Protein AF-A0A970GDW9-F1 (afdb_monomer_lite)

Structure (mmCIF, N/CA/C/O backbone):
data_AF-A0A970GDW9-F1
#
_entry.id   AF-A0A970GDW9-F1
#
loop_
_atom_site.group_PDB
_atom_site.id
_atom_site.type_symbol
_atom_site.label_atom_id
_atom_site.label_alt_id
_atom_site.label_comp_id
_atom_site.label_asym_id
_atom_site.label_entity_id
_atom_site.label_seq_id
_atom_site.pdbx_PDB_ins_code
_atom_site.Cartn_x
_atom_site.Cartn_y
_atom_site.Cartn_z
_atom_site.occupancy
_atom_site.B_iso_or_equiv
_atom_site.auth_seq_id
_atom_site.auth_comp_id
_atom_site.auth_asym_id
_atom_site.auth_atom_id
_atom_site.pdbx_PDB_model_num
ATOM 1 N N . MET A 1 1 ? 48.213 3.747 -13.957 1.00 56.59 1 MET A N 1
ATOM 2 C CA . MET A 1 1 ? 47.236 2.654 -14.185 1.00 56.59 1 MET A CA 1
ATOM 3 C C . MET A 1 1 ? 45.906 2.884 -13.470 1.00 56.59 1 MET A C 1
ATOM 5 O O . MET A 1 1 ? 44.899 2.946 -14.155 1.00 56.59 1 MET A O 1
ATOM 9 N N . LYS A 1 2 ? 45.872 3.116 -12.145 1.00 57.50 2 LYS A N 1
ATOM 10 C CA . LYS A 1 2 ? 44.616 3.351 -11.390 1.00 57.50 2 LYS A CA 1
ATOM 11 C C . LYS A 1 2 ? 43.711 4.456 -11.973 1.00 57.50 2 LYS A C 1
ATOM 13 O O . LYS A 1 2 ? 42.513 4.255 -12.090 1.00 57.50 2 LYS A O 1
ATOM 18 N N . LYS A 1 3 ? 44.286 5.583 -12.417 1.00 66.19 3 LYS A N 1
ATOM 19 C CA . LYS A 1 3 ? 43.529 6.697 -13.027 1.00 66.19 3 LYS A CA 1
ATOM 20 C C . LYS A 1 3 ? 42.825 6.316 -14.339 1.00 66.19 3 LYS A C 1
ATOM 22 O O . LYS A 1 3 ? 41.708 6.755 -14.555 1.00 66.19 3 LYS A O 1
ATOM 27 N N . VAL A 1 4 ? 43.449 5.463 -15.158 1.00 73.56 4 VAL A N 1
ATOM 28 C CA . VAL A 1 4 ? 42.890 5.001 -16.443 1.00 73.56 4 VAL A CA 1
ATOM 29 C C . VAL A 1 4 ? 41.697 4.073 -16.213 1.00 73.56 4 VAL A C 1
ATOM 31 O O . VAL A 1 4 ? 40.685 4.198 -16.892 1.00 73.56 4 VAL A O 1
ATOM 34 N N . ILE A 1 5 ? 41.797 3.201 -15.204 1.00 77.94 5 ILE A N 1
ATOM 35 C CA . ILE A 1 5 ? 40.724 2.281 -14.798 1.00 77.94 5 ILE A CA 1
ATOM 36 C C . ILE A 1 5 ? 39.512 3.060 -14.267 1.00 77.94 5 ILE A C 1
ATOM 38 O O . ILE A 1 5 ? 38.374 2.740 -14.594 1.00 77.94 5 ILE A O 1
ATOM 42 N N . ILE A 1 6 ? 39.749 4.115 -13.481 1.00 78.81 6 ILE A N 1
ATOM 43 C CA . ILE A 1 6 ? 38.673 4.971 -12.963 1.00 78.81 6 ILE A CA 1
ATOM 44 C C . ILE A 1 6 ? 37.977 5.714 -14.109 1.00 78.81 6 ILE A C 1
ATOM 46 O O . ILE A 1 6 ? 36.752 5.751 -14.150 1.00 78.81 6 ILE A O 1
ATOM 50 N N . THR A 1 7 ? 38.728 6.261 -15.072 1.00 77.12 7 THR A N 1
ATOM 51 C CA . THR A 1 7 ? 38.132 6.972 -16.214 1.00 77.12 7 THR A CA 1
ATOM 52 C C . THR A 1 7 ? 37.320 6.054 -17.122 1.00 77.12 7 THR A C 1
ATOM 54 O O . THR A 1 7 ? 36.238 6.442 -17.552 1.00 77.12 7 THR A O 1
ATOM 57 N N . THR A 1 8 ? 37.777 4.825 -17.386 1.00 75.00 8 THR A N 1
ATOM 58 C CA . THR A 1 8 ? 37.003 3.874 -18.197 1.00 75.00 8 THR A CA 1
ATOM 59 C C . THR A 1 8 ? 35.754 3.388 -17.472 1.00 75.00 8 THR A C 1
ATOM 61 O O . THR A 1 8 ? 34.698 3.316 -18.095 1.00 75.00 8 THR A O 1
ATOM 64 N N . ALA A 1 9 ? 35.827 3.134 -16.162 1.00 74.50 9 ALA A N 1
ATOM 65 C CA . ALA A 1 9 ? 34.650 2.788 -15.365 1.00 74.50 9 ALA A CA 1
ATOM 66 C C . ALA A 1 9 ? 33.588 3.900 -15.402 1.00 74.50 9 ALA A C 1
ATOM 68 O O . ALA A 1 9 ? 32.404 3.613 -15.546 1.00 74.50 9 ALA A O 1
ATOM 69 N N . LEU A 1 10 ? 34.012 5.165 -15.349 1.00 77.56 10 LEU A N 1
ATOM 70 C CA . LEU A 1 10 ? 33.112 6.319 -15.381 1.00 77.56 10 LEU A CA 1
ATOM 71 C C . LEU A 1 10 ? 32.437 6.496 -16.752 1.00 77.56 10 LEU A C 1
ATOM 73 O O . LEU A 1 10 ? 31.255 6.823 -16.813 1.00 77.56 10 LEU A O 1
ATOM 77 N N . ILE A 1 11 ? 33.153 6.209 -17.846 1.00 77.44 11 ILE A N 1
ATOM 78 C CA . ILE A 1 11 ? 32.601 6.226 -19.212 1.00 77.44 11 ILE A CA 1
ATOM 79 C C . ILE A 1 11 ? 31.574 5.105 -19.404 1.00 77.44 11 ILE A C 1
ATOM 81 O O . ILE A 1 11 ? 30.498 5.348 -19.945 1.00 77.44 11 ILE A O 1
ATOM 85 N N . ILE A 1 12 ? 31.880 3.889 -18.943 1.00 73.75 12 ILE A N 1
ATOM 86 C CA . ILE A 1 12 ? 30.959 2.746 -19.037 1.00 73.75 12 ILE A CA 1
ATOM 87 C C . ILE A 1 12 ? 29.698 3.026 -18.214 1.00 73.75 12 ILE A C 1
ATOM 89 O O . ILE A 1 12 ? 28.586 2.847 -18.706 1.00 73.75 12 ILE A O 1
ATOM 93 N N . LEU A 1 13 ? 29.865 3.543 -16.996 1.00 71.38 13 LEU A N 1
ATOM 94 C CA . LEU A 1 13 ? 28.758 3.911 -16.123 1.00 71.38 13 LEU A CA 1
ATOM 95 C C . LEU A 1 13 ? 27.873 4.998 -16.769 1.00 71.38 13 LEU A C 1
ATOM 97 O O . LEU A 1 13 ? 26.656 4.836 -16.855 1.00 71.38 13 LEU A O 1
ATOM 101 N N . ALA A 1 14 ? 28.466 6.060 -17.321 1.00 66.62 14 ALA A N 1
ATOM 102 C CA . ALA A 1 14 ? 27.724 7.111 -18.023 1.00 66.62 14 ALA A CA 1
ATOM 103 C C . ALA A 1 14 ? 26.989 6.592 -19.277 1.00 66.62 14 ALA A C 1
ATOM 105 O O . ALA A 1 14 ? 25.854 6.993 -19.542 1.00 66.62 14 ALA A O 1
ATOM 106 N N . ALA A 1 15 ? 27.594 5.662 -20.023 1.00 61.53 15 ALA A N 1
ATOM 107 C CA . ALA A 1 15 ? 26.972 5.049 -21.196 1.00 61.53 15 ALA A CA 1
ATOM 108 C C . ALA A 1 15 ? 25.738 4.204 -20.833 1.00 61.53 15 ALA A C 1
ATOM 110 O O . ALA A 1 15 ? 24.759 4.206 -21.581 1.00 61.53 15 ALA A O 1
ATOM 111 N N . THR A 1 16 ? 25.747 3.532 -19.676 1.00 61.09 16 THR A N 1
ATOM 112 C CA . THR A 1 16 ? 24.585 2.758 -19.202 1.00 61.09 16 THR A CA 1
ATOM 113 C C . THR A 1 16 ? 23.408 3.641 -18.785 1.00 61.09 16 THR A C 1
ATOM 115 O O . THR A 1 16 ? 22.262 3.302 -19.074 1.00 61.09 16 THR A O 1
ATOM 118 N N . PHE A 1 17 ? 23.666 4.813 -18.196 1.00 58.56 17 PHE A N 1
ATOM 119 C CA . PHE A 1 17 ? 22.603 5.746 -17.807 1.00 58.56 17 PHE A CA 1
ATOM 120 C C . PHE A 1 17 ? 21.982 6.493 -18.999 1.00 58.56 17 PHE A C 1
ATOM 122 O O . PHE A 1 17 ? 20.792 6.800 -18.969 1.00 58.56 17 PHE A O 1
ATOM 129 N N . SER A 1 18 ? 22.739 6.724 -20.078 1.00 56.16 18 SER A N 1
ATOM 130 C CA . SER A 1 18 ? 22.232 7.388 -21.292 1.00 56.16 18 SER A CA 1
ATOM 131 C C . SER A 1 18 ? 21.179 6.554 -22.044 1.00 56.16 18 SER A C 1
ATOM 133 O O . SER A 1 18 ? 20.242 7.104 -22.616 1.00 56.16 18 SER A O 1
ATOM 135 N N . GLN A 1 19 ? 21.268 5.217 -21.993 1.00 54.16 19 GLN A N 1
ATOM 136 C CA . GLN A 1 19 ? 20.263 4.332 -22.607 1.00 54.16 19 GLN A CA 1
ATOM 137 C C . GLN A 1 19 ? 19.008 4.138 -21.737 1.00 54.16 19 GLN A C 1
ATOM 139 O O . GLN A 1 19 ? 17.949 3.786 -22.255 1.00 54.16 19 GLN A O 1
ATOM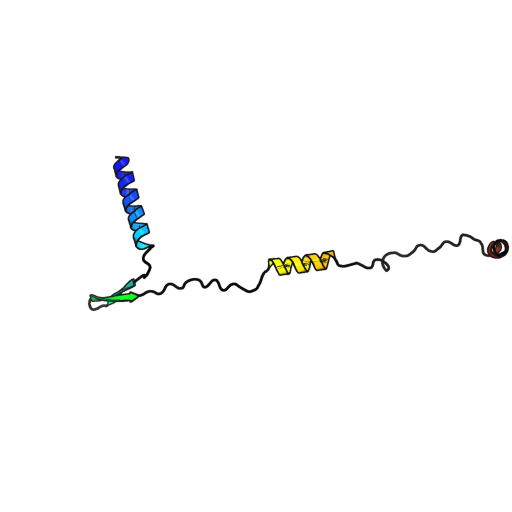 144 N N . ALA A 1 20 ? 19.101 4.387 -20.426 1.00 53.97 20 ALA A N 1
ATOM 145 C CA . ALA A 1 20 ? 17.982 4.231 -19.498 1.00 53.97 20 ALA A CA 1
ATOM 146 C C . ALA A 1 20 ? 17.012 5.430 -19.499 1.00 53.97 20 ALA A C 1
ATOM 148 O O . ALA A 1 20 ? 15.849 5.254 -19.148 1.00 53.97 20 ALA A O 1
ATOM 149 N N . ALA A 1 21 ? 17.466 6.619 -19.915 1.00 53.88 21 ALA A N 1
ATOM 150 C CA . ALA A 1 21 ? 16.732 7.885 -19.797 1.00 53.88 21 ALA A CA 1
ATOM 151 C C . ALA A 1 21 ? 16.150 8.419 -21.125 1.00 53.88 21 ALA A C 1
ATOM 153 O O . ALA A 1 21 ? 15.957 9.625 -21.278 1.00 53.88 21 ALA A O 1
ATOM 154 N N . ALA A 1 22 ? 15.886 7.556 -22.111 1.00 57.53 22 ALA A N 1
ATOM 155 C CA . ALA A 1 22 ? 15.228 7.977 -23.347 1.00 57.53 22 ALA A CA 1
ATOM 156 C C . ALA A 1 22 ? 13.694 8.005 -23.152 1.00 57.53 22 ALA A C 1
ATOM 158 O O . ALA A 1 22 ? 13.102 6.943 -22.967 1.00 57.53 22 ALA A O 1
ATOM 159 N N . PRO A 1 23 ? 13.022 9.171 -23.250 1.00 57.09 23 PRO A N 1
ATOM 160 C CA . PRO A 1 23 ? 11.585 9.313 -22.964 1.00 57.09 23 PRO A CA 1
ATOM 161 C C . PRO A 1 23 ? 10.662 8.609 -23.976 1.00 57.09 23 PRO A C 1
ATOM 163 O O . PRO A 1 23 ? 9.450 8.570 -23.789 1.00 57.09 23 PRO A O 1
ATOM 166 N N . LYS A 1 24 ? 11.212 8.082 -25.075 1.00 59.59 24 LYS A N 1
ATOM 167 C CA . LYS A 1 24 ? 10.504 7.275 -26.074 1.00 59.59 24 LYS A CA 1
ATOM 168 C C . LYS A 1 24 ? 11.406 6.114 -26.467 1.00 59.59 24 LYS A C 1
ATOM 170 O O . LYS A 1 24 ? 12.327 6.291 -27.266 1.00 59.59 24 LYS A O 1
ATOM 175 N N . ARG A 1 25 ? 11.173 4.934 -25.894 1.00 65.94 25 ARG A N 1
ATOM 176 C CA . ARG A 1 25 ? 11.864 3.714 -26.322 1.00 65.94 25 ARG A CA 1
ATOM 177 C C . ARG A 1 25 ? 11.358 3.345 -27.718 1.00 65.94 25 ARG A C 1
ATOM 179 O O . ARG A 1 25 ? 10.157 3.280 -27.951 1.00 65.94 25 ARG A O 1
ATOM 186 N N . LEU A 1 26 ? 12.266 3.159 -28.670 1.00 72.12 26 LEU A N 1
ATOM 187 C CA . LEU A 1 26 ? 11.944 2.674 -30.013 1.00 72.12 26 LEU A CA 1
ATOM 188 C C . LEU A 1 26 ? 12.349 1.203 -30.085 1.00 72.12 26 LEU A C 1
ATOM 190 O O . LEU A 1 26 ? 13.521 0.879 -29.896 1.00 72.12 26 LEU A O 1
ATOM 194 N N . LEU A 1 27 ? 11.403 0.311 -30.365 1.00 72.75 27 LEU A N 1
ATOM 195 C CA . LEU A 1 27 ? 11.719 -1.080 -30.676 1.00 72.75 27 LEU A CA 1
ATOM 196 C C . LEU A 1 27 ? 12.134 -1.156 -32.141 1.00 72.75 27 LEU A C 1
ATOM 198 O O . LEU A 1 27 ? 11.424 -0.665 -33.020 1.00 72.75 27 LEU A O 1
ATOM 202 N N . THR A 1 28 ? 13.293 -1.755 -32.401 1.00 77.19 28 THR A N 1
ATOM 203 C CA . THR A 1 28 ? 13.826 -1.907 -33.757 1.00 77.19 28 THR A CA 1
ATOM 204 C C . THR A 1 28 ? 13.816 -3.379 -34.152 1.00 77.19 28 THR A C 1
ATOM 206 O O . THR A 1 28 ? 14.361 -4.224 -33.447 1.00 77.19 28 THR A O 1
ATOM 209 N N . PHE A 1 29 ? 13.177 -3.688 -35.277 1.00 78.44 29 PHE A N 1
ATOM 210 C CA . PHE A 1 29 ? 13.068 -5.034 -35.832 1.00 78.44 29 PHE A CA 1
ATOM 211 C C . PHE A 1 29 ? 13.740 -5.073 -37.196 1.00 78.44 29 PHE A C 1
ATOM 213 O O . PHE A 1 29 ? 13.619 -4.135 -37.986 1.00 78.44 29 PHE A O 1
ATOM 220 N N . LYS A 1 30 ? 14.441 -6.170 -37.479 1.00 83.81 30 LYS A N 1
ATOM 221 C CA . LYS A 1 30 ? 14.981 -6.448 -38.809 1.00 83.81 30 LYS A CA 1
ATOM 222 C C . LYS A 1 30 ? 14.136 -7.529 -39.459 1.00 83.81 30 LYS A C 1
ATOM 224 O O . LYS A 1 30 ? 14.033 -8.631 -38.932 1.00 83.81 30 LYS A O 1
ATOM 229 N N . ASP A 1 31 ? 13.525 -7.184 -40.581 1.00 78.81 31 ASP A N 1
ATOM 230 C CA . ASP A 1 31 ? 12.781 -8.124 -41.415 1.00 78.81 31 ASP A CA 1
ATOM 231 C C . ASP A 1 31 ? 13.754 -9.066 -42.157 1.00 78.81 31 ASP A C 1
ATOM 233 O O . ASP A 1 31 ? 14.923 -8.725 -42.360 1.00 78.81 31 ASP A O 1
ATOM 237 N N . ALA A 1 32 ? 13.278 -10.225 -42.617 1.00 81.38 32 ALA A N 1
ATOM 238 C CA . ALA A 1 32 ? 14.058 -11.196 -43.394 1.00 81.38 32 ALA A CA 1
ATOM 239 C C . ALA A 1 32 ? 14.612 -10.604 -44.707 1.00 81.38 32 ALA A C 1
ATOM 241 O O . ALA A 1 32 ? 15.608 -11.081 -45.244 1.00 81.38 32 ALA A O 1
ATOM 242 N N . LEU A 1 33 ? 13.996 -9.521 -45.190 1.00 82.12 33 LEU A N 1
ATOM 243 C CA . LEU A 1 33 ? 14.432 -8.727 -46.342 1.00 82.12 33 LEU A CA 1
ATOM 244 C C . LEU A 1 33 ? 15.461 -7.632 -45.988 1.00 82.12 33 LEU A C 1
ATOM 246 O O . LEU A 1 33 ? 15.753 -6.770 -46.812 1.00 82.12 33 LEU A O 1
ATOM 250 N N . GLY A 1 34 ? 15.981 -7.610 -44.756 1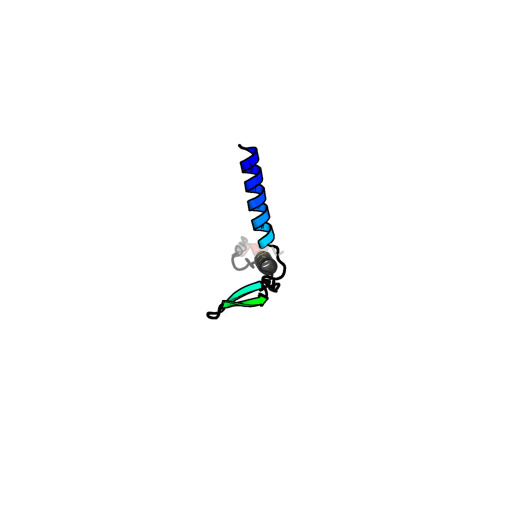.00 81.12 34 GLY A N 1
ATOM 251 C CA . GLY A 1 34 ? 17.012 -6.666 -44.304 1.00 81.12 34 GLY A CA 1
ATOM 252 C C . GLY A 1 34 ? 16.507 -5.256 -43.980 1.00 81.12 34 GLY A C 1
ATOM 253 O O . GLY A 1 34 ? 17.303 -4.370 -43.667 1.00 81.12 34 GLY A O 1
ATOM 254 N N . ARG A 1 35 ? 15.191 -5.028 -44.029 1.00 84.94 35 ARG A N 1
ATOM 255 C CA . ARG A 1 35 ? 14.571 -3.735 -43.708 1.00 84.94 35 ARG A CA 1
ATOM 256 C C . ARG A 1 35 ? 14.523 -3.527 -42.198 1.00 84.94 35 ARG A C 1
ATOM 258 O O . ARG A 1 35 ? 14.206 -4.457 -41.459 1.00 84.94 35 ARG A O 1
ATOM 265 N N . VAL A 1 36 ? 14.801 -2.303 -41.755 1.00 83.44 36 VAL A N 1
ATOM 266 C CA . VAL A 1 36 ? 14.704 -1.914 -40.343 1.00 83.44 36 VAL A CA 1
ATOM 267 C C . VAL A 1 36 ? 13.359 -1.236 -40.112 1.00 83.44 36 VAL A C 1
ATOM 269 O O . VAL A 1 36 ? 13.107 -0.159 -40.646 1.00 83.44 36 VAL A O 1
ATOM 272 N N . LEU A 1 37 ? 12.502 -1.871 -39.319 1.00 78.56 37 LEU A N 1
ATOM 273 C CA . LEU A 1 37 ? 11.257 -1.293 -38.825 1.00 78.56 37 LEU A CA 1
ATOM 274 C C . LEU A 1 37 ? 11.479 -0.757 -37.417 1.00 78.56 37 LEU A C 1
ATOM 276 O O . LEU A 1 37 ? 12.017 -1.459 -36.562 1.00 78.56 37 LEU A O 1
ATOM 280 N N . THR A 1 38 ? 11.051 0.477 -37.171 1.00 80.31 38 THR A N 1
ATOM 281 C CA . THR A 1 38 ? 11.085 1.088 -35.843 1.00 80.31 38 THR A CA 1
ATOM 282 C C . THR A 1 38 ? 9.659 1.368 -35.384 1.00 80.31 38 THR A C 1
ATOM 284 O O . THR A 1 38 ? 8.869 1.957 -36.119 1.00 80.31 38 THR A O 1
ATOM 287 N N . MET A 1 39 ? 9.306 0.916 -34.180 1.00 76.81 39 MET A N 1
ATOM 288 C CA . MET A 1 39 ? 8.010 1.209 -33.562 1.00 76.81 39 MET A CA 1
ATOM 289 C C . MET A 1 39 ? 8.217 1.936 -32.227 1.00 76.81 39 MET A C 1
ATOM 291 O O . MET A 1 39 ? 9.124 1.570 -31.473 1.00 76.81 39 MET A O 1
ATOM 295 N N . PRO A 1 40 ? 7.408 2.959 -31.910 1.00 73.06 40 PRO A N 1
ATOM 296 C CA . PRO A 1 40 ? 7.410 3.559 -30.585 1.00 73.06 40 PRO A CA 1
ATOM 297 C C . PRO A 1 40 ? 6.837 2.570 -29.571 1.00 73.06 40 PRO A C 1
ATOM 299 O O . PRO A 1 40 ? 5.702 2.122 -29.709 1.00 73.06 40 PRO A O 1
ATOM 302 N N . ALA A 1 41 ? 7.626 2.228 -28.556 1.00 70.12 41 ALA A N 1
ATOM 303 C CA . ALA A 1 41 ? 7.145 1.506 -27.392 1.00 70.12 41 ALA A CA 1
ATOM 304 C C . ALA A 1 41 ? 6.508 2.510 -26.431 1.00 70.12 41 ALA A C 1
ATOM 306 O O . ALA A 1 41 ? 7.138 3.487 -26.020 1.00 70.12 41 ALA A O 1
ATOM 307 N N . ILE A 1 42 ? 5.244 2.268 -26.105 1.00 69.44 42 ILE A N 1
ATOM 308 C CA . ILE A 1 42 ? 4.542 2.968 -25.037 1.00 69.44 42 ILE A CA 1
ATOM 309 C C . ILE A 1 42 ? 4.864 2.195 -23.762 1.00 69.44 42 ILE A C 1
ATOM 311 O O . ILE A 1 42 ? 4.610 0.994 -23.694 1.00 69.44 42 ILE A O 1
ATOM 315 N N . GLU A 1 43 ? 5.482 2.854 -22.786 1.00 67.94 43 GLU A N 1
ATOM 316 C CA . GLU A 1 43 ? 5.669 2.251 -21.471 1.00 67.94 43 GLU A CA 1
ATOM 317 C C . GLU A 1 43 ? 4.322 2.238 -20.752 1.00 67.94 43 GLU A C 1
ATOM 319 O O . GLU A 1 43 ? 3.656 3.270 -20.653 1.00 67.94 43 GLU A O 1
ATOM 324 N N . GLU A 1 44 ? 3.916 1.067 -20.264 1.00 64.56 44 GLU A N 1
ATOM 325 C CA . GLU A 1 44 ? 2.814 0.965 -19.317 1.00 64.56 44 GLU A CA 1
ATOM 326 C C . GLU A 1 44 ? 3.274 1.637 -18.025 1.00 64.56 44 GLU A C 1
ATOM 328 O O . GLU A 1 44 ? 4.017 1.071 -17.222 1.00 64.56 44 GLU A O 1
ATOM 333 N N . THR A 1 45 ? 2.887 2.897 -17.845 1.00 66.19 45 THR A N 1
ATOM 334 C CA . THR A 1 45 ? 3.012 3.548 -16.549 1.00 66.19 45 THR A CA 1
ATOM 335 C C . THR A 1 45 ? 2.095 2.799 -15.604 1.00 66.19 45 THR A C 1
ATOM 337 O O . THR A 1 45 ? 0.902 2.688 -15.892 1.00 66.19 45 THR A O 1
ATOM 340 N N . ALA A 1 46 ? 2.638 2.294 -14.494 1.00 63.22 46 ALA A N 1
ATOM 341 C CA . ALA A 1 46 ? 1.821 1.820 -13.392 1.00 63.22 46 ALA A CA 1
ATOM 342 C C . ALA A 1 46 ? 0.891 2.974 -13.013 1.00 63.22 46 ALA A C 1
ATOM 344 O O . ALA A 1 46 ? 1.324 3.979 -12.450 1.00 63.22 46 ALA A O 1
ATOM 345 N N . VAL A 1 47 ? -0.371 2.878 -13.423 1.00 64.75 47 VAL A N 1
ATOM 346 C CA . VAL A 1 47 ? -1.404 3.742 -12.889 1.00 64.75 47 VAL A CA 1
ATOM 347 C C . VAL A 1 47 ? -1.482 3.303 -11.441 1.00 64.75 47 VAL A C 1
ATOM 349 O O . VAL A 1 47 ? -1.935 2.197 -11.150 1.00 64.75 47 VAL A O 1
ATOM 352 N N . GLU A 1 48 ? -0.948 4.123 -10.540 1.00 61.59 48 GLU A N 1
ATOM 353 C CA . GLU A 1 48 ? -1.307 4.049 -9.134 1.00 61.59 48 GLU A CA 1
ATOM 354 C C . GLU A 1 48 ? -2.799 4.386 -9.075 1.00 61.59 48 GLU A C 1
ATOM 356 O O . GLU A 1 48 ? -3.202 5.518 -8.816 1.00 61.59 48 GLU A O 1
ATOM 361 N N . GLU A 1 49 ? -3.649 3.413 -9.414 1.00 61.44 49 GLU A N 1
ATOM 362 C CA . GLU A 1 49 ? -5.031 3.436 -8.985 1.00 61.44 49 GLU A CA 1
ATOM 363 C C . GLU A 1 49 ? -4.946 3.520 -7.469 1.00 61.44 49 GLU A C 1
ATOM 365 O O . GLU A 1 49 ? -4.552 2.564 -6.797 1.00 61.44 49 GLU A O 1
ATOM 370 N N . ALA A 1 50 ? -5.223 4.712 -6.942 1.00 63.16 50 ALA A N 1
ATOM 371 C CA . ALA A 1 50 ? -5.387 4.928 -5.524 1.00 63.16 50 ALA A CA 1
ATOM 372 C C . ALA A 1 50 ? -6.534 4.016 -5.088 1.00 63.16 50 ALA A C 1
ATOM 374 O O . ALA A 1 50 ? -7.709 4.357 -5.227 1.00 63.16 50 ALA A O 1
ATOM 375 N N . PHE A 1 51 ? -6.186 2.809 -4.647 1.00 60.12 51 PHE A N 1
ATOM 376 C CA . PHE A 1 51 ? -7.143 1.852 -4.132 1.00 60.12 51 PHE A CA 1
ATOM 377 C C . PHE A 1 51 ? -7.919 2.571 -3.022 1.00 60.12 51 PHE A C 1
ATOM 379 O O . PHE A 1 51 ? -7.298 3.052 -2.072 1.00 60.12 51 PHE A O 1
ATOM 386 N N . PRO A 1 52 ? -9.259 2.660 -3.091 1.00 69.56 52 PRO A N 1
ATOM 387 C CA . PRO A 1 52 ? -10.055 3.421 -2.124 1.00 69.56 52 PRO A CA 1
ATOM 388 C C . PRO A 1 52 ? -10.110 2.752 -0.737 1.00 69.56 52 PRO A C 1
ATOM 390 O O . PRO A 1 52 ? -10.887 3.155 0.126 1.00 69.56 52 PRO A O 1
ATOM 393 N N . PHE A 1 53 ? -9.323 1.695 -0.527 1.00 74.94 53 PHE A N 1
ATOM 394 C CA . PHE A 1 53 ? -9.330 0.868 0.664 1.00 74.94 53 PHE A CA 1
ATOM 395 C C . PHE A 1 53 ? -8.182 1.261 1.596 1.00 74.94 53 PHE A C 1
ATOM 397 O O . PHE A 1 53 ? -7.056 0.779 1.471 1.00 74.94 53 PHE A O 1
ATOM 404 N N . ASP A 1 54 ? -8.486 2.125 2.562 1.00 79.81 54 ASP A N 1
ATOM 405 C CA . ASP A 1 54 ? -7.569 2.442 3.654 1.00 79.81 54 ASP A CA 1
ATOM 406 C C . ASP A 1 54 ? -7.672 1.379 4.760 1.00 79.81 54 ASP A C 1
ATOM 408 O O . ASP A 1 54 ? -8.545 1.408 5.635 1.00 79.81 54 ASP A O 1
ATOM 412 N N . GLN A 1 55 ? -6.751 0.416 4.716 1.00 80.44 55 GLN A N 1
ATOM 413 C CA . GLN A 1 55 ? -6.671 -0.671 5.688 1.00 80.44 55 GLN A CA 1
ATOM 414 C C . GLN A 1 55 ? -6.443 -0.169 7.124 1.00 80.44 55 GLN A C 1
ATOM 416 O O . GLN A 1 55 ? -6.920 -0.806 8.067 1.00 80.44 55 GLN A O 1
ATOM 421 N N . LYS A 1 56 ? -5.738 0.957 7.312 1.00 83.12 56 LYS A N 1
ATOM 422 C CA . LYS A 1 56 ? -5.460 1.500 8.651 1.00 83.12 56 LYS A CA 1
ATOM 423 C C . LYS A 1 56 ? -6.725 2.077 9.268 1.00 83.12 56 LYS A C 1
ATOM 425 O O . LYS A 1 56 ? -7.062 1.714 10.390 1.00 83.12 56 LYS A O 1
ATOM 430 N N . ALA A 1 57 ? -7.474 2.866 8.499 1.00 84.06 57 ALA A N 1
ATOM 431 C CA . ALA A 1 57 ? -8.742 3.431 8.954 1.00 84.06 57 ALA A CA 1
ATOM 432 C C . ALA A 1 57 ? -9.738 2.345 9.407 1.00 84.06 57 ALA A C 1
ATOM 434 O O . ALA A 1 57 ? -10.409 2.483 10.432 1.00 84.06 57 ALA A O 1
ATOM 435 N N . ILE A 1 58 ? -9.806 1.226 8.677 1.00 85.75 58 ILE A N 1
ATOM 436 C CA . ILE A 1 58 ? -10.680 0.100 9.035 1.00 85.75 58 ILE A CA 1
ATOM 437 C C . ILE A 1 58 ? -10.188 -0.595 10.305 1.00 85.75 58 ILE A C 1
ATOM 439 O O . ILE A 1 58 ? -10.989 -0.873 11.200 1.00 85.75 58 ILE A O 1
ATOM 443 N N . PHE A 1 59 ? -8.888 -0.858 10.410 1.00 88.31 59 PHE A N 1
ATOM 444 C CA . PHE A 1 59 ? -8.308 -1.500 11.586 1.00 88.31 59 PHE A CA 1
ATOM 445 C C . PHE A 1 59 ? -8.548 -0.686 12.865 1.00 88.31 59 PHE A C 1
ATOM 447 O O . PHE A 1 59 ? -9.002 -1.237 13.873 1.00 88.31 59 PHE A O 1
ATOM 454 N N . ASP A 1 60 ? -8.347 0.629 12.793 1.00 90.12 60 ASP A N 1
ATOM 455 C CA . ASP A 1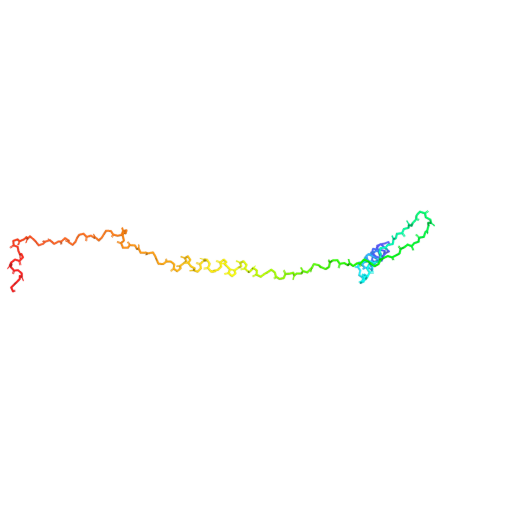 60 ? -8.563 1.540 13.916 1.00 90.12 60 ASP A CA 1
ATOM 456 C C . ASP A 1 60 ? -10.035 1.551 14.347 1.00 90.12 60 ASP A C 1
ATOM 458 O O . ASP A 1 60 ? -10.336 1.441 15.537 1.00 90.12 60 ASP A O 1
ATOM 462 N N . SER A 1 61 ? -10.971 1.554 13.389 1.00 85.88 61 SER A N 1
ATOM 463 C CA . SER A 1 61 ? -12.409 1.488 13.685 1.00 85.88 61 SER A CA 1
ATOM 464 C C . SER A 1 61 ? -12.810 0.215 14.450 1.00 85.88 61 SER A C 1
ATOM 466 O O . SER A 1 61 ? -13.640 0.260 15.365 1.00 85.88 61 SER A O 1
ATOM 468 N N . ILE A 1 62 ? -12.192 -0.926 14.122 1.00 87.69 62 ILE A N 1
ATOM 469 C CA . ILE A 1 62 ? -12.452 -2.214 14.778 1.00 87.69 62 ILE A CA 1
ATOM 470 C C . ILE A 1 62 ? -11.881 -2.209 16.199 1.00 87.69 62 ILE A C 1
ATOM 472 O O . ILE A 1 62 ? -12.553 -2.657 17.134 1.00 87.69 62 ILE A O 1
ATOM 476 N N . LEU A 1 63 ? -10.670 -1.677 16.381 1.00 88.06 63 LEU A N 1
ATOM 477 C CA . LEU A 1 63 ? -10.042 -1.538 17.695 1.00 88.06 63 LEU A CA 1
ATOM 478 C C . LEU A 1 63 ? -10.859 -0.640 18.625 1.00 88.06 63 LEU A C 1
ATOM 480 O O . LEU A 1 63 ? -11.143 -1.033 19.758 1.00 88.06 63 LEU A O 1
ATOM 484 N N . THR A 1 64 ? -11.294 0.528 18.146 1.00 87.56 64 THR A N 1
ATOM 485 C CA . THR A 1 64 ? -12.133 1.443 18.931 1.00 87.56 64 THR A CA 1
ATOM 486 C C . THR A 1 64 ? -13.444 0.778 19.339 1.00 87.56 64 THR A C 1
ATOM 488 O O . THR A 1 64 ? -13.849 0.866 20.498 1.00 87.56 64 THR A O 1
ATOM 491 N N . ARG A 1 65 ? -14.092 0.050 18.421 1.00 86.62 65 ARG A N 1
ATOM 492 C CA . ARG A 1 65 ? -15.335 -0.673 18.715 1.00 86.62 65 ARG A CA 1
ATOM 493 C C . ARG A 1 65 ? -15.145 -1.753 19.779 1.00 86.62 65 ARG A C 1
ATOM 495 O O . ARG A 1 65 ? -16.012 -1.906 20.634 1.00 86.62 65 ARG A O 1
ATOM 502 N N . ARG A 1 66 ? -14.031 -2.490 19.736 1.00 82.81 66 ARG A N 1
ATOM 503 C CA . ARG A 1 66 ? -13.714 -3.531 20.723 1.00 82.81 66 ARG A CA 1
ATOM 504 C C . ARG A 1 66 ? -13.453 -2.942 22.108 1.00 82.81 66 ARG A C 1
ATOM 506 O O . ARG A 1 66 ? -13.963 -3.471 23.088 1.00 82.81 66 ARG A O 1
ATOM 513 N N . ASN A 1 67 ? -12.682 -1.860 22.192 1.00 81.00 67 ASN A N 1
ATOM 514 C CA . ASN A 1 67 ? -12.343 -1.236 23.474 1.00 81.00 67 ASN A CA 1
ATOM 515 C C . ASN A 1 67 ? -13.545 -0.556 24.138 1.00 81.00 67 ASN A C 1
ATOM 517 O O . ASN A 1 67 ? -13.647 -0.557 25.359 1.00 81.00 67 ASN A O 1
ATOM 521 N N . ASN A 1 68 ? -14.471 -0.017 23.343 1.00 81.56 68 ASN A N 1
ATOM 522 C CA . ASN A 1 68 ? -15.676 0.643 23.850 1.00 81.56 68 ASN A CA 1
ATOM 523 C C . ASN A 1 68 ? -16.838 -0.328 24.102 1.00 81.56 68 ASN A C 1
ATOM 525 O O . ASN A 1 68 ? -17.952 0.104 24.403 1.00 81.56 68 ASN A O 1
ATOM 529 N N . GLN A 1 69 ? -16.615 -1.634 23.958 1.00 79.38 69 GLN A N 1
ATOM 530 C CA . GLN A 1 69 ? -17.634 -2.625 24.254 1.00 79.38 69 GLN A CA 1
ATOM 531 C C . GLN A 1 69 ? -17.811 -2.722 25.773 1.00 79.38 69 GLN A C 1
ATOM 533 O O . GLN A 1 69 ? -16.995 -3.310 26.478 1.00 79.38 69 GLN A O 1
ATOM 538 N N . VAL A 1 70 ? -18.889 -2.124 26.281 1.00 78.00 70 VAL A N 1
ATOM 539 C CA . VAL A 1 70 ? -19.286 -2.260 27.684 1.00 78.00 70 VAL A CA 1
ATOM 540 C C . VAL A 1 70 ? -19.805 -3.680 27.891 1.00 78.00 70 VAL A C 1
ATOM 542 O O . VAL A 1 70 ? -20.808 -4.078 27.295 1.00 78.00 70 VAL A O 1
ATOM 545 N N . PHE A 1 71 ? -19.103 -4.455 28.713 1.00 74.69 71 PHE A N 1
ATOM 546 C CA . PHE A 1 71 ? -19.543 -5.782 29.125 1.00 74.69 71 PHE A CA 1
ATOM 547 C C . PHE A 1 71 ? -20.444 -5.653 30.349 1.00 74.69 71 PHE A C 1
ATOM 549 O O . PHE A 1 71 ? -20.022 -5.158 31.392 1.00 74.69 71 PHE A O 1
ATOM 556 N N . ASP A 1 72 ? -21.686 -6.110 30.221 1.00 75.19 72 ASP A N 1
ATOM 557 C CA . ASP A 1 72 ? -22.597 -6.218 31.352 1.00 75.19 72 ASP A CA 1
ATOM 558 C C . ASP A 1 72 ? -22.228 -7.447 32.198 1.00 75.19 72 ASP A C 1
ATOM 560 O O . ASP A 1 72 ? -22.466 -8.592 31.806 1.00 75.19 72 ASP A O 1
ATOM 564 N N . ILE A 1 73 ? -21.610 -7.198 33.353 1.00 77.62 73 ILE A N 1
ATOM 565 C CA . ILE A 1 73 ? -21.187 -8.227 34.313 1.00 77.62 73 ILE A CA 1
ATOM 566 C C . ILE A 1 73 ? -22.268 -8.562 35.349 1.00 77.62 73 ILE A C 1
ATOM 568 O O . ILE A 1 73 ? -22.048 -9.440 36.183 1.00 77.62 73 ILE A O 1
ATOM 572 N N . SER A 1 74 ? -23.443 -7.924 35.288 1.00 71.88 74 SER A N 1
ATOM 573 C CA . SER A 1 74 ? -24.523 -8.116 36.270 1.00 71.88 74 SER A CA 1
ATOM 574 C C . SER A 1 74 ? -24.992 -9.570 36.379 1.00 71.88 74 SER A C 1
ATOM 576 O O . SER A 1 74 ? -25.390 -10.020 37.447 1.00 71.88 74 SER A O 1
ATOM 578 N N . LYS A 1 75 ? -24.892 -10.341 35.289 1.00 69.50 75 LYS A N 1
ATOM 579 C CA . LYS A 1 75 ? -25.245 -11.771 35.253 1.00 69.50 75 LYS A CA 1
ATOM 580 C C . LYS A 1 75 ? -24.139 -12.698 35.767 1.00 69.50 75 LYS A C 1
ATOM 582 O O . LYS A 1 75 ? -24.387 -13.888 35.942 1.00 69.50 75 LYS A O 1
ATOM 587 N N . MET A 1 76 ? -22.922 -12.182 35.945 1.00 71.25 76 MET A N 1
ATOM 588 C CA . MET A 1 76 ? -21.757 -12.943 36.413 1.00 71.25 76 MET A CA 1
ATOM 589 C C . MET A 1 76 ? -21.498 -12.741 37.907 1.00 71.25 76 MET A C 1
ATOM 591 O O . MET A 1 76 ? -20.983 -13.648 38.557 1.00 71.25 76 MET A O 1
ATOM 595 N N . SER A 1 77 ? -21.884 -11.594 38.468 1.00 69.94 77 SER A N 1
ATOM 596 C CA . SER A 1 77 ? -21.926 -11.396 39.914 1.00 69.94 77 SER A CA 1
ATOM 597 C C . SER A 1 77 ?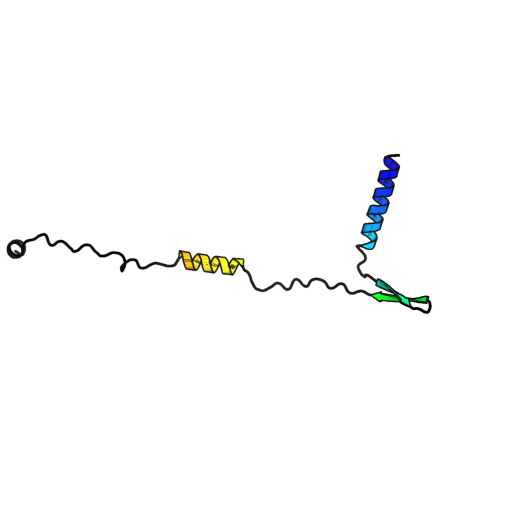 -23.237 -11.956 40.460 1.00 69.94 77 SER A C 1
ATOM 599 O O . SER A 1 77 ? -24.301 -11.397 40.202 1.00 69.94 77 SER A O 1
ATOM 601 N N . LYS A 1 78 ? -23.181 -13.041 41.236 1.00 71.56 78 LYS A N 1
ATOM 602 C CA . LYS A 1 78 ? -24.270 -13.320 42.176 1.00 71.56 78 LYS A CA 1
ATOM 603 C C . LYS A 1 78 ? -24.166 -12.259 43.275 1.00 71.56 78 LYS A C 1
ATOM 605 O O . LYS A 1 78 ? -23.120 -12.236 43.924 1.00 71.56 78 LYS A O 1
ATOM 610 N N . PRO A 1 79 ? -25.154 -11.363 43.448 1.00 70.12 79 PRO A N 1
ATOM 611 C CA . PRO A 1 79 ? -25.197 -10.557 44.657 1.00 70.12 79 PRO A CA 1
ATOM 612 C C . PRO A 1 79 ? -25.218 -11.522 45.845 1.00 70.12 79 PRO A C 1
ATOM 614 O O . PRO A 1 79 ? -25.900 -12.550 45.791 1.00 70.12 79 PRO A O 1
ATOM 617 N N . GLU A 1 80 ? -24.396 -11.249 46.854 1.00 72.25 80 GLU A N 1
ATOM 618 C CA . GLU A 1 80 ? -24.469 -11.975 48.118 1.00 72.25 80 GLU A CA 1
ATOM 619 C C . GLU A 1 80 ? -25.899 -11.820 48.654 1.00 72.25 80 GLU A C 1
ATOM 621 O O . GLU A 1 80 ? -26.500 -10.755 48.500 1.00 72.25 80 GLU A O 1
ATOM 626 N N . GLU A 1 81 ? -26.485 -12.901 49.175 1.00 67.62 81 GLU A N 1
ATOM 627 C CA . GLU A 1 81 ? -27.785 -12.795 49.838 1.00 67.62 81 GLU A CA 1
ATOM 628 C C . GLU A 1 81 ? -27.627 -11.785 50.972 1.00 67.62 81 GLU A C 1
ATOM 630 O O . GLU A 1 81 ? -26.699 -11.917 51.773 1.00 67.62 81 GLU A O 1
ATOM 635 N N . ASP A 1 82 ? -28.499 -10.773 51.014 1.00 63.44 82 ASP A N 1
ATOM 636 C CA . ASP A 1 82 ? -28.615 -9.897 52.172 1.00 63.44 82 ASP A CA 1
ATOM 637 C C . ASP A 1 82 ? -28.907 -10.811 53.362 1.00 63.44 82 ASP A C 1
ATOM 639 O O . ASP A 1 82 ? -30.021 -11.324 53.516 1.00 63.44 82 ASP A O 1
ATOM 643 N N . VAL A 1 83 ? -27.870 -11.105 54.148 1.00 62.38 83 VAL A N 1
ATOM 6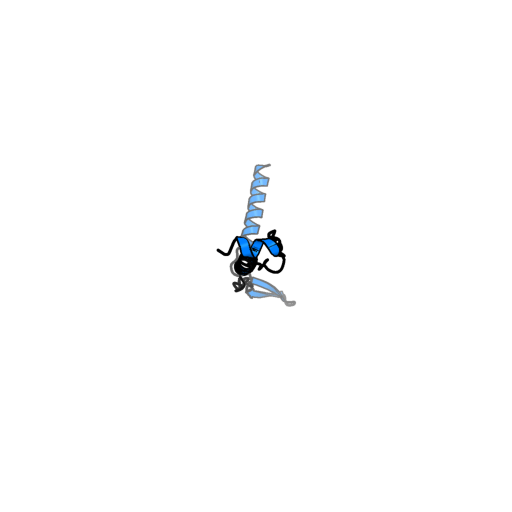44 C CA . VAL A 1 83 ? -28.013 -11.904 55.353 1.00 62.38 83 VAL A CA 1
ATOM 645 C C . VAL A 1 83 ? -28.786 -11.024 56.316 1.00 62.38 83 VAL A C 1
ATOM 647 O O . VAL A 1 83 ? -28.245 -10.140 56.977 1.00 62.38 83 VAL A O 1
ATOM 650 N N . ASP A 1 84 ? -30.095 -11.229 56.329 1.00 61.28 84 ASP A N 1
ATOM 651 C CA . ASP A 1 84 ? -31.003 -10.660 57.305 1.00 61.28 84 ASP A CA 1
ATOM 652 C C . ASP A 1 84 ? -30.707 -11.391 58.630 1.00 61.28 84 ASP A C 1
ATOM 654 O O . ASP A 1 84 ? -31.426 -12.294 59.052 1.00 61.28 84 ASP A O 1
ATOM 658 N N . ASP A 1 85 ? -29.592 -11.020 59.273 1.00 59.97 85 ASP A N 1
ATOM 659 C CA . ASP A 1 85 ? -29.082 -11.539 60.557 1.00 59.97 85 ASP A CA 1
ATOM 660 C C . ASP A 1 85 ? -30.034 -11.252 61.735 1.00 59.97 85 ASP A C 1
ATOM 662 O O . ASP A 1 85 ? -29.673 -11.401 62.903 1.00 59.97 85 ASP A O 1
ATOM 666 N N . ILE A 1 86 ? -31.262 -10.810 61.456 1.00 62.16 86 ILE A N 1
ATOM 667 C CA . ILE A 1 86 ? -32.291 -10.512 62.438 1.00 62.16 86 ILE A CA 1
ATOM 668 C C . ILE A 1 86 ? -33.230 -11.722 62.497 1.00 62.16 86 ILE A C 1
ATOM 670 O O . ILE A 1 86 ? -34.080 -11.882 61.611 1.00 62.16 86 ILE A O 1
ATOM 674 N N . PRO A 1 87 ? -33.124 -12.565 63.546 1.00 67.06 87 PRO A N 1
ATOM 675 C CA . PRO A 1 87 ? -34.118 -13.584 63.843 1.00 67.06 87 PRO A CA 1
ATOM 676 C C . PRO A 1 87 ? -35.522 -12.994 63.734 1.00 67.06 87 PRO A C 1
ATOM 678 O O . PRO A 1 87 ? -35.772 -11.896 64.234 1.00 67.06 87 PRO A O 1
ATOM 681 N N . ALA A 1 88 ? -36.445 -13.726 63.106 1.00 65.19 88 ALA A N 1
ATOM 682 C CA . ALA A 1 88 ? -37.824 -13.273 62.896 1.00 65.19 88 ALA A CA 1
ATOM 683 C C . ALA A 1 88 ? -38.496 -12.774 64.193 1.00 65.19 88 ALA A C 1
ATOM 685 O O . ALA A 1 88 ? -39.325 -11.873 64.153 1.00 65.19 88 ALA A O 1
ATOM 686 N N . GLU A 1 89 ? -38.070 -13.305 65.339 1.00 65.69 89 GLU A N 1
ATOM 687 C CA . GLU A 1 89 ? -38.526 -12.952 66.686 1.00 65.69 89 GLU A CA 1
ATOM 688 C C . GLU A 1 89 ? -38.158 -11.520 67.129 1.00 65.69 89 GLU A C 1
ATOM 690 O O . GLU A 1 89 ? -38.824 -10.956 67.993 1.00 65.69 89 GLU A O 1
ATOM 695 N N . LEU A 1 90 ? -37.116 -10.910 66.551 1.00 62.56 90 LEU A N 1
ATOM 696 C CA . LEU A 1 90 ? -36.626 -9.573 66.919 1.00 62.56 90 LEU A CA 1
ATOM 697 C C . LEU A 1 90 ? -37.115 -8.462 65.979 1.00 62.56 90 LEU A C 1
ATOM 699 O O . LEU A 1 90 ? -36.963 -7.282 66.303 1.00 62.56 90 LEU A O 1
ATOM 703 N N . LYS A 1 91 ? -37.736 -8.808 64.841 1.00 63.28 91 LYS A N 1
ATOM 704 C CA . LYS A 1 91 ? -38.258 -7.822 63.877 1.00 63.28 91 LYS A CA 1
ATOM 705 C C . LYS A 1 91 ? -39.377 -6.958 64.476 1.00 63.28 91 LYS A C 1
ATOM 707 O O . LYS A 1 91 ? -39.424 -5.758 64.212 1.00 63.28 91 LYS A O 1
ATOM 712 N N . ASP A 1 92 ? -40.184 -7.524 65.371 1.00 65.38 92 ASP A N 1
ATOM 713 C CA . ASP A 1 92 ? -41.285 -6.815 66.040 1.00 65.38 92 ASP A CA 1
ATOM 714 C C . ASP A 1 92 ? -40.820 -5.851 67.153 1.00 65.38 92 ASP A C 1
ATOM 716 O O . ASP A 1 92 ? -41.574 -4.973 67.571 1.00 65.38 92 ASP A O 1
ATOM 720 N N . LEU A 1 93 ? -39.575 -5.979 67.630 1.00 61.97 93 LEU A N 1
ATOM 721 C CA . LEU A 1 93 ? -38.989 -5.110 68.664 1.00 61.97 93 LEU A CA 1
ATOM 722 C C . LEU A 1 93 ? -38.339 -3.843 68.092 1.00 61.97 93 LEU A C 1
ATOM 724 O O . LEU A 1 93 ? -3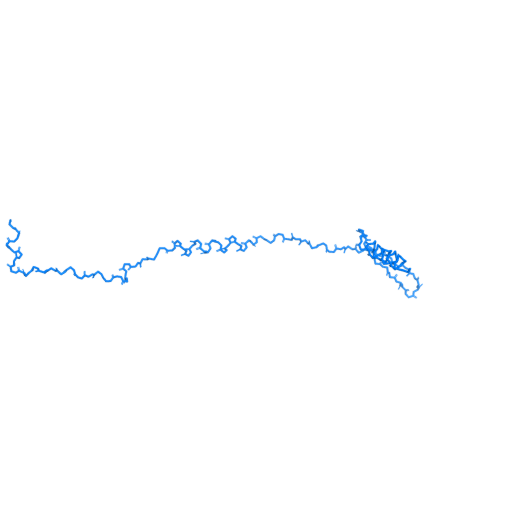8.205 -2.855 68.810 1.00 61.97 93 LEU A O 1
ATOM 728 N N . ILE A 1 94 ? -37.937 -3.872 66.820 1.00 61.06 94 ILE A N 1
ATOM 729 C CA . ILE A 1 94 ? -37.234 -2.770 66.141 1.00 61.06 94 ILE A CA 1
ATOM 730 C C . ILE A 1 94 ? -38.221 -1.859 65.391 1.00 61.06 94 ILE A C 1
ATOM 732 O O . ILE A 1 94 ? -37.944 -0.681 65.188 1.00 61.06 94 ILE A O 1
ATOM 736 N N . ALA A 1 95 ? -39.397 -2.370 65.013 1.00 58.84 95 ALA A N 1
ATOM 737 C CA . ALA A 1 95 ? -40.410 -1.643 64.244 1.00 58.84 95 ALA A CA 1
ATOM 738 C C . ALA A 1 95 ? -41.281 -0.666 65.071 1.00 58.84 95 ALA A C 1
ATOM 740 O O . ALA A 1 95 ? -42.406 -0.362 64.664 1.00 58.84 95 ALA A O 1
ATOM 741 N N . LYS A 1 96 ? -40.795 -0.179 66.221 1.00 46.25 96 LYS A N 1
ATOM 742 C CA . LYS A 1 96 ? -41.525 0.755 67.090 1.00 46.25 96 LYS A CA 1
ATOM 743 C C . LYS A 1 96 ? -40.830 2.102 67.229 1.00 46.25 96 LYS A C 1
ATOM 745 O O . LYS A 1 96 ? -39.610 2.107 67.493 1.00 46.25 96 LYS A O 1
#

pLDDT: mean 71.18, std 9.82, range [46.25, 90.12]

Radius of gyration: 42.32 Å; chains: 1; bounding box: 89×23×115 Å

Secondary structure (DSSP, 8-state):
-HHHHHHHHHHHHHHHHHHH--SSEEEEEE-TTS-EEEEEEPP--------S--HHHHHHHHHHHHHT-----TTT--PPP----S-GGGHHHH--

Sequence (96 aa):
MKKVIITTALIILAATFSQAAAPKRLLTFKDALGRVLTMPAIEETAVEEAFPFDQKAIFDSILTRRNNQVFDISKMSKPEEDVDDIPAELKDLIAK

Foldseek 3Di:
DVVVVVVVVVVVVVVVVVVVPDPWDWDWDQDPVRDIDTDTDDDPDPPPPVPPDDPVVVVVVVVVVVVPDDDDCVVVDDPDPPPPVDDPVCPVVPPD